Protein AF-A0A061S030-F1 (afdb_monomer)

Structure (mmCIF, N/CA/C/O backbone):
data_AF-A0A061S030-F1
#
_entry.id   AF-A0A061S030-F1
#
loop_
_atom_site.group_PDB
_atom_site.id
_atom_site.type_symbol
_atom_site.label_atom_id
_atom_site.label_alt_id
_atom_site.label_comp_id
_atom_site.label_asym_id
_atom_site.label_entity_id
_atom_site.label_seq_id
_atom_site.pdbx_PDB_ins_code
_atom_site.Cartn_x
_atom_site.Cartn_y
_atom_site.Cartn_z
_atom_site.occupancy
_atom_site.B_iso_or_equiv
_atom_site.auth_seq_id
_atom_site.auth_comp_id
_atom_site.auth_asym_id
_atom_site.auth_atom_id
_atom_site.pdbx_PDB_model_num
ATOM 1 N N . SER A 1 1 ? -1.912 21.276 7.807 1.00 54.91 1 SER A N 1
ATOM 2 C CA . SER A 1 1 ? -2.084 19.932 8.396 1.00 54.91 1 SER A CA 1
ATOM 3 C C . SER A 1 1 ? -3.279 19.978 9.332 1.00 54.91 1 SER A C 1
ATOM 5 O O . SER A 1 1 ? -3.280 20.817 10.222 1.00 54.91 1 SER A O 1
ATOM 7 N N . MET A 1 2 ? -4.307 19.147 9.127 1.00 70.50 2 MET A N 1
ATOM 8 C CA . MET A 1 2 ? -5.486 19.084 10.013 1.00 70.50 2 MET A CA 1
ATOM 9 C C . MET A 1 2 ? -5.223 18.235 11.275 1.00 70.50 2 MET A C 1
ATOM 11 O O . MET A 1 2 ? -6.039 17.404 11.655 1.00 70.50 2 MET A O 1
ATOM 15 N N . GLY A 1 3 ? -4.051 18.386 11.903 1.00 86.25 3 GLY A N 1
ATOM 16 C CA . GLY A 1 3 ? -3.706 17.682 13.147 1.00 86.25 3 GLY A CA 1
ATOM 17 C C . GLY A 1 3 ? -3.429 16.178 13.008 1.00 86.25 3 GLY A C 1
ATOM 18 O O . GLY A 1 3 ? -3.292 15.490 14.016 1.00 86.25 3 GLY A O 1
ATOM 19 N N . CYS A 1 4 ? -3.325 15.645 11.788 1.00 87.38 4 CYS A N 1
ATOM 20 C CA . CYS A 1 4 ? -2.935 14.256 11.560 1.00 87.38 4 CYS A CA 1
ATOM 21 C C . CYS A 1 4 ? -1.408 14.087 11.608 1.00 87.38 4 CYS A C 1
ATOM 23 O O . CYS A 1 4 ? -0.652 14.878 11.039 1.00 87.38 4 CYS A O 1
ATOM 25 N N . ARG A 1 5 ? -0.955 13.022 12.278 1.00 91.56 5 ARG A N 1
ATOM 26 C CA . ARG A 1 5 ? 0.436 12.565 12.216 1.00 91.56 5 ARG A CA 1
ATOM 27 C C . ARG A 1 5 ? 0.604 11.726 10.955 1.00 91.56 5 ARG A C 1
ATOM 29 O O . ARG A 1 5 ? -0.069 10.712 10.805 1.00 91.56 5 ARG A O 1
ATOM 36 N N . VAL A 1 6 ? 1.498 12.155 10.073 1.00 93.31 6 VAL A N 1
ATOM 37 C CA . VAL A 1 6 ? 1.827 11.446 8.832 1.00 93.31 6 VAL A CA 1
ATOM 38 C C . VAL A 1 6 ? 3.165 10.737 9.011 1.00 93.31 6 VAL A C 1
ATOM 40 O O . VAL A 1 6 ? 4.097 11.299 9.591 1.00 93.31 6 VAL A O 1
ATOM 43 N N . ARG A 1 7 ? 3.246 9.496 8.532 1.00 93.31 7 ARG A N 1
ATOM 44 C CA . ARG A 1 7 ? 4.485 8.728 8.395 1.00 93.31 7 ARG A CA 1
ATOM 45 C C . ARG A 1 7 ? 4.592 8.253 6.954 1.00 93.31 7 ARG A C 1
ATOM 47 O O . ARG A 1 7 ? 3.583 7.869 6.368 1.00 93.31 7 ARG A O 1
ATOM 54 N N . PHE A 1 8 ? 5.798 8.303 6.407 1.00 93.31 8 PHE A N 1
ATOM 55 C CA . PHE A 1 8 ? 6.063 7.861 5.047 1.00 93.31 8 PHE A CA 1
ATOM 56 C C . PHE A 1 8 ? 6.522 6.408 5.046 1.00 93.31 8 PHE A C 1
ATOM 58 O O . PHE A 1 8 ? 7.332 6.002 5.877 1.00 93.31 8 PHE A O 1
ATOM 65 N N . TRP A 1 9 ? 5.979 5.646 4.105 1.00 94.00 9 TRP A N 1
ATOM 66 C CA . TRP A 1 9 ? 6.507 4.355 3.695 1.00 94.00 9 TRP A CA 1
ATOM 67 C C . TRP A 1 9 ? 7.294 4.590 2.408 1.00 94.00 9 TRP A C 1
ATOM 69 O O . TRP A 1 9 ? 6.712 4.850 1.354 1.00 94.00 9 TRP A O 1
ATOM 79 N N . GLU A 1 10 ? 8.619 4.607 2.528 1.00 92.19 10 GLU A N 1
ATOM 80 C CA . GLU A 1 10 ? 9.524 4.940 1.429 1.00 92.19 10 GLU A CA 1
ATOM 81 C C . GLU A 1 10 ? 10.020 3.670 0.724 1.00 92.19 10 GLU A C 1
ATOM 83 O O . GLU A 1 10 ? 10.240 2.646 1.381 1.00 92.19 10 GLU A O 1
ATOM 88 N N . PRO A 1 11 ? 10.211 3.705 -0.606 1.00 91.44 11 PRO A N 1
ATOM 89 C CA . PRO A 1 11 ? 10.812 2.589 -1.311 1.00 91.44 11 PRO A CA 1
ATOM 90 C C . PRO A 1 11 ? 12.287 2.451 -0.928 1.00 91.44 11 PRO A C 1
ATOM 92 O O . PRO A 1 11 ? 13.001 3.435 -0.737 1.00 91.44 11 PRO A O 1
ATOM 95 N N . VAL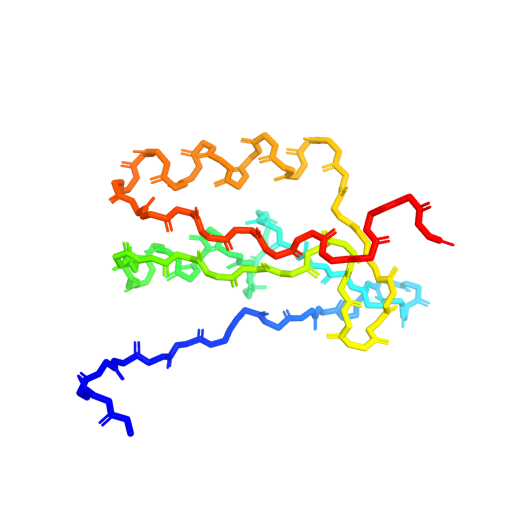 A 1 12 ? 12.766 1.215 -0.887 1.00 89.56 12 VAL A N 1
ATOM 96 C CA . VAL A 1 12 ? 14.158 0.880 -0.585 1.00 89.56 12 VAL A CA 1
ATOM 97 C C . VAL A 1 12 ? 14.849 0.334 -1.827 1.00 89.56 12 VAL A C 1
ATOM 99 O O . VAL A 1 12 ? 14.214 -0.272 -2.687 1.00 89.56 12 VAL A O 1
ATOM 102 N N . ALA A 1 13 ? 16.162 0.532 -1.937 1.00 90.25 13 ALA A N 1
ATOM 103 C CA . ALA A 1 13 ? 16.937 -0.098 -2.999 1.00 90.25 13 ALA A CA 1
ATOM 104 C C . ALA A 1 13 ? 17.069 -1.609 -2.738 1.00 90.25 13 ALA A C 1
ATOM 106 O O . ALA A 1 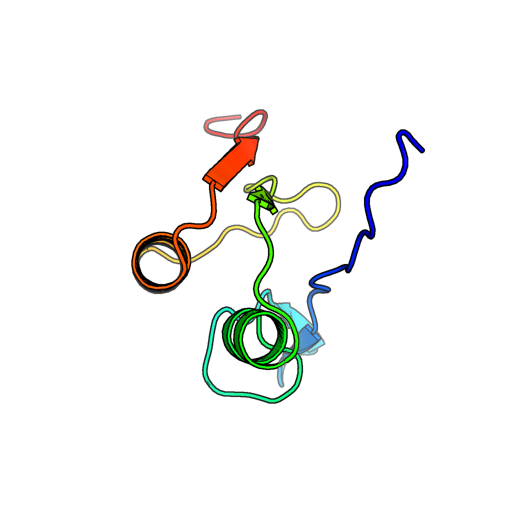13 ? 17.431 -2.038 -1.634 1.00 90.25 13 ALA A O 1
ATOM 107 N N . ASN A 1 14 ? 16.787 -2.418 -3.755 1.00 87.38 14 ASN A N 1
ATOM 108 C CA . ASN A 1 14 ? 17.064 -3.850 -3.738 1.00 87.38 14 ASN A CA 1
ATOM 109 C C . ASN A 1 14 ? 18.536 -4.138 -4.098 1.00 87.38 14 ASN A C 1
ATOM 111 O O . ASN A 1 14 ? 19.329 -3.233 -4.364 1.00 87.38 14 ASN A O 1
ATOM 115 N N . SER A 1 15 ? 18.919 -5.417 -4.135 1.00 87.25 15 SER A N 1
ATOM 116 C CA . SER A 1 15 ? 20.291 -5.847 -4.456 1.00 87.25 15 SER A CA 1
ATOM 117 C C . SER A 1 15 ? 20.770 -5.454 -5.860 1.00 87.25 15 SER A C 1
ATOM 119 O O . SER A 1 15 ? 21.970 -5.479 -6.123 1.00 87.25 15 SER A O 1
ATOM 121 N N . ARG A 1 16 ? 19.851 -5.080 -6.758 1.00 89.88 16 ARG A N 1
ATOM 122 C CA . ARG A 1 16 ? 20.135 -4.591 -8.114 1.00 89.88 16 ARG A CA 1
ATOM 123 C C . ARG A 1 16 ? 20.153 -3.061 -8.203 1.00 89.88 16 ARG A C 1
ATOM 125 O O . ARG A 1 16 ? 20.338 -2.527 -9.290 1.00 89.88 16 ARG A O 1
ATOM 132 N N . GLY A 1 17 ? 19.965 -2.359 -7.084 1.00 89.75 17 GLY A N 1
ATOM 133 C CA . GLY A 1 17 ? 19.885 -0.898 -7.037 1.00 89.75 17 GLY A CA 1
ATOM 134 C C . GLY A 1 17 ? 18.548 -0.329 -7.520 1.00 89.75 17 GLY A C 1
ATOM 135 O O . GLY A 1 17 ? 18.428 0.883 -7.678 1.00 89.75 17 GLY A O 1
ATOM 136 N N . GLU A 1 18 ? 17.536 -1.168 -7.751 1.00 89.75 18 GLU A N 1
ATOM 137 C CA . GLU A 1 18 ? 16.206 -0.703 -8.134 1.00 89.75 18 GLU A CA 1
ATOM 138 C C . GLU A 1 18 ? 15.362 -0.379 -6.901 1.00 89.75 18 GLU A C 1
ATOM 140 O O . GLU A 1 18 ? 15.439 -1.073 -5.888 1.00 89.75 18 GLU A O 1
ATOM 145 N N . LEU A 1 19 ? 14.513 0.644 -7.008 1.00 91.31 19 LEU A N 1
ATOM 146 C CA . LEU A 1 19 ? 13.548 0.983 -5.965 1.00 91.31 19 LEU A CA 1
ATOM 147 C C . LEU A 1 19 ? 12.444 -0.076 -5.862 1.00 91.31 19 LEU A C 1
ATOM 149 O O . LEU A 1 19 ? 11.837 -0.455 -6.868 1.00 91.31 19 LEU A O 1
ATOM 153 N N . GLU A 1 20 ? 12.160 -0.494 -4.634 1.00 91.06 20 GLU A N 1
ATOM 154 C CA . GLU A 1 20 ? 11.162 -1.497 -4.283 1.00 91.06 20 GLU A CA 1
ATOM 155 C C . GLU A 1 20 ? 10.348 -1.043 -3.066 1.00 91.06 20 GLU A C 1
ATOM 157 O O . GLU A 1 20 ? 10.894 -0.574 -2.067 1.00 91.06 20 GLU A O 1
ATOM 162 N N . PHE A 1 21 ? 9.028 -1.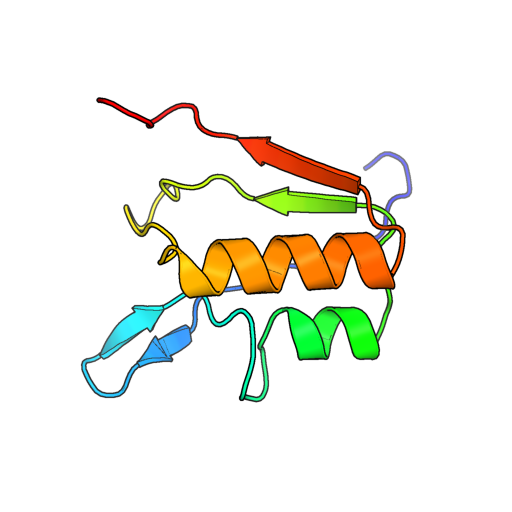199 -3.145 1.00 94.12 21 PHE A N 1
ATOM 163 C CA . PHE A 1 21 ? 8.121 -0.955 -2.028 1.00 94.12 21 PHE A CA 1
ATOM 164 C C . PHE A 1 21 ? 7.905 -2.256 -1.260 1.00 94.12 21 PHE A C 1
ATOM 166 O O . PHE A 1 21 ? 7.117 -3.104 -1.666 1.00 94.12 21 PHE A O 1
ATOM 173 N N . CYS A 1 22 ? 8.606 -2.423 -0.140 1.00 94.19 22 CYS A N 1
ATOM 174 C CA . CYS A 1 22 ? 8.526 -3.657 0.636 1.00 94.19 22 CYS A CA 1
ATOM 175 C C . CYS A 1 22 ? 7.298 -3.648 1.551 1.00 94.19 22 CYS A C 1
ATOM 177 O O . CYS A 1 22 ? 7.260 -2.917 2.545 1.00 94.19 22 CYS A O 1
ATOM 179 N N . VAL A 1 23 ? 6.302 -4.480 1.241 1.00 95.62 23 VAL A N 1
ATOM 180 C CA . VAL A 1 23 ? 5.116 -4.636 2.098 1.00 95.62 23 VAL A CA 1
ATOM 181 C C . VAL A 1 23 ? 5.469 -5.417 3.366 1.00 95.62 23 VAL A C 1
ATOM 183 O O . VAL A 1 23 ? 5.027 -5.047 4.454 1.00 95.62 23 VAL A O 1
ATOM 186 N N . ARG A 1 24 ? 6.311 -6.456 3.255 1.00 92.31 24 ARG A N 1
ATOM 187 C CA . ARG A 1 24 ? 6.684 -7.354 4.365 1.00 92.31 24 ARG A CA 1
ATOM 188 C C . ARG A 1 24 ? 8.168 -7.732 4.365 1.00 92.31 24 ARG A C 1
ATOM 190 O O . ARG A 1 24 ? 8.912 -7.410 3.442 1.00 92.31 24 ARG A O 1
ATOM 197 N N . GLY A 1 25 ? 8.578 -8.454 5.410 1.00 85.75 25 GLY A N 1
ATOM 198 C CA . GLY A 1 25 ? 9.767 -9.317 5.392 1.00 85.75 25 GLY A CA 1
ATOM 199 C C . GLY A 1 25 ? 11.108 -8.648 5.696 1.00 85.75 25 GLY A C 1
ATOM 200 O O . GLY A 1 25 ? 12.122 -9.340 5.748 1.00 85.75 25 GLY A O 1
ATOM 201 N N . ARG A 1 26 ? 11.142 -7.330 5.925 1.00 82.62 26 ARG A N 1
ATOM 202 C CA . ARG A 1 26 ? 12.370 -6.619 6.311 1.00 82.62 26 ARG A CA 1
ATOM 203 C C . ARG A 1 26 ? 12.106 -5.352 7.113 1.00 82.62 26 ARG A C 1
ATOM 205 O O . ARG A 1 26 ? 10.989 -4.832 7.149 1.00 82.62 26 ARG A O 1
ATOM 212 N N . GLU A 1 27 ? 13.164 -4.848 7.733 1.00 78.56 27 GLU A N 1
ATOM 213 C CA . GLU A 1 27 ? 13.184 -3.529 8.358 1.00 78.56 27 GLU A CA 1
ATOM 214 C C . GLU A 1 27 ? 12.866 -2.439 7.321 1.00 78.56 27 GLU A C 1
ATOM 216 O O . GLU A 1 27 ? 13.320 -2.511 6.174 1.00 78.56 27 GLU A O 1
ATOM 221 N N . GLY A 1 28 ? 12.023 -1.477 7.708 1.00 82.06 28 GLY A N 1
ATOM 222 C CA . GLY A 1 28 ? 11.480 -0.450 6.810 1.00 82.06 28 GLY A CA 1
ATOM 223 C C . GLY A 1 28 ? 10.264 -0.884 5.978 1.00 82.06 28 GLY A C 1
ATOM 224 O O . GLY A 1 28 ? 9.752 -0.087 5.196 1.00 82.06 28 GLY A O 1
ATOM 225 N N . SER A 1 29 ? 9.777 -2.122 6.134 1.00 94.19 29 SER A N 1
ATOM 226 C CA . SER A 1 29 ? 8.550 -2.570 5.461 1.00 94.19 29 SER A CA 1
ATOM 227 C C . SER A 1 29 ? 7.284 -1.917 6.022 1.00 94.19 29 SER A C 1
ATOM 229 O O . SER A 1 29 ? 7.242 -1.473 7.173 1.00 94.19 29 SER A O 1
ATOM 231 N N . LEU A 1 30 ? 6.219 -1.919 5.217 1.00 96.12 30 LEU A N 1
ATOM 232 C CA . LEU A 1 30 ? 4.906 -1.425 5.632 1.00 96.12 30 LEU A CA 1
ATOM 233 C C . LEU A 1 30 ? 4.382 -2.157 6.878 1.00 96.12 30 LEU A C 1
ATOM 235 O O . LEU A 1 30 ? 3.890 -1.521 7.807 1.00 96.12 30 LEU A O 1
ATOM 239 N N . GLU A 1 31 ? 4.541 -3.481 6.933 1.00 95.94 31 GLU A N 1
ATOM 240 C CA . GLU A 1 31 ? 4.159 -4.303 8.088 1.00 95.94 31 GLU A CA 1
ATOM 241 C C . GLU A 1 31 ? 4.879 -3.872 9.376 1.00 95.94 31 GLU A C 1
ATOM 243 O O . GLU A 1 31 ? 4.259 -3.772 10.436 1.00 95.94 31 GLU A O 1
ATOM 248 N N . ALA A 1 32 ? 6.180 -3.573 9.297 1.00 94.12 32 ALA A N 1
ATOM 249 C CA . ALA A 1 32 ? 6.928 -3.062 10.441 1.00 94.12 32 ALA A CA 1
ATOM 250 C C . ALA A 1 32 ? 6.393 -1.694 10.898 1.00 94.12 32 ALA A C 1
ATOM 252 O O . ALA A 1 32 ? 6.188 -1.490 12.095 1.00 94.12 32 ALA A O 1
ATOM 253 N N . ALA A 1 33 ? 6.082 -0.795 9.957 1.00 93.94 33 ALA A N 1
ATOM 254 C CA . ALA A 1 33 ? 5.518 0.516 10.269 1.00 93.94 33 ALA A CA 1
ATOM 255 C C . ALA A 1 33 ? 4.136 0.424 10.945 1.00 93.94 33 ALA A C 1
ATOM 257 O O . ALA A 1 33 ? 3.874 1.165 11.896 1.00 93.94 33 ALA A O 1
ATOM 258 N N . PHE A 1 34 ? 3.276 -0.499 10.494 1.00 95.00 34 PHE A N 1
ATOM 259 C CA . PHE A 1 34 ? 1.986 -0.781 11.133 1.00 95.00 34 PHE A CA 1
ATOM 260 C C . PHE A 1 34 ? 2.177 -1.304 12.561 1.00 95.00 34 PHE A C 1
ATOM 262 O O . PHE A 1 34 ? 1.530 -0.807 13.477 1.00 95.00 34 PHE A O 1
ATOM 269 N N . ARG A 1 35 ? 3.121 -2.229 12.778 1.00 92.94 35 ARG A N 1
ATOM 270 C CA . ARG A 1 35 ? 3.418 -2.785 14.108 1.00 92.94 35 ARG A CA 1
ATOM 271 C C . ARG A 1 35 ? 3.954 -1.740 15.091 1.00 92.94 35 ARG A C 1
ATOM 273 O O . ARG A 1 35 ? 3.638 -1.795 16.274 1.00 92.94 35 ARG A O 1
ATOM 280 N N . GLU A 1 36 ? 4.774 -0.802 14.620 1.00 93.19 36 GLU A N 1
ATOM 281 C CA . GLU A 1 36 ? 5.291 0.289 15.454 1.00 93.19 36 GLU A CA 1
ATOM 282 C C . GLU A 1 36 ? 4.203 1.281 15.879 1.00 93.19 36 GLU A C 1
ATOM 284 O O . GLU A 1 36 ? 4.221 1.792 16.999 1.00 93.19 36 GLU A O 1
ATOM 289 N N . SER A 1 37 ? 3.301 1.628 14.960 1.00 92.75 37 SER A N 1
ATOM 290 C CA . SER A 1 37 ? 2.252 2.618 15.189 1.00 92.75 37 SER A CA 1
ATOM 291 C C . SER A 1 37 ? 1.111 2.401 14.191 1.00 92.75 37 SER A C 1
ATOM 293 O O . SER A 1 37 ? 1.153 3.000 13.110 1.00 92.75 37 SER A O 1
ATOM 295 N N . PRO A 1 38 ? 0.070 1.629 14.554 1.00 94.25 38 PRO A N 1
ATOM 296 C CA . PRO A 1 38 ? -1.029 1.302 13.652 1.00 94.25 38 PRO A CA 1
ATOM 297 C C . PRO A 1 38 ? -1.703 2.570 13.104 1.00 94.25 38 PRO A C 1
ATOM 299 O O . PRO A 1 38 ? -2.172 3.412 13.885 1.00 94.25 38 PRO A O 1
ATOM 302 N N . PRO A 1 39 ? -1.722 2.779 11.776 1.00 95.69 39 PRO A N 1
ATOM 303 C CA . PRO A 1 39 ? -2.359 3.944 11.188 1.00 95.69 39 PRO A CA 1
ATOM 304 C C . PRO A 1 39 ? -3.872 3.734 11.081 1.00 95.69 39 PRO A C 1
ATOM 306 O O . PRO A 1 39 ? -4.351 2.634 10.846 1.00 95.69 39 PRO A O 1
ATOM 309 N N . ARG A 1 40 ? -4.647 4.823 11.145 1.00 96.69 40 ARG A N 1
ATOM 310 C CA . ARG A 1 40 ? -6.086 4.768 10.810 1.00 96.69 40 ARG A CA 1
ATOM 311 C C . ARG A 1 40 ? -6.349 4.688 9.305 1.00 96.69 40 ARG A C 1
ATOM 313 O O . ARG A 1 40 ? -7.458 4.363 8.895 1.00 96.69 40 ARG A O 1
ATOM 320 N N . MET A 1 41 ? -5.365 5.066 8.491 1.00 96.88 41 MET A N 1
ATOM 321 C CA . MET A 1 41 ? -5.474 5.090 7.039 1.00 96.88 41 MET A CA 1
ATOM 322 C C . MET A 1 41 ? -4.100 4.919 6.396 1.00 96.88 41 MET A C 1
ATOM 324 O O . MET A 1 41 ? -3.142 5.579 6.804 1.00 96.88 41 MET A O 1
ATOM 328 N N . LEU A 1 42 ? -4.040 4.090 5.361 1.00 97.44 42 LEU A N 1
ATOM 329 C CA . LEU A 1 42 ? -2.945 3.997 4.411 1.00 97.44 42 LEU A CA 1
ATOM 330 C C . LEU A 1 42 ? -3.349 4.699 3.114 1.00 97.44 42 LEU A C 1
ATOM 332 O O . LEU A 1 42 ? -4.423 4.446 2.577 1.00 97.44 42 LEU A O 1
ATOM 336 N N . VAL A 1 43 ? -2.471 5.564 2.613 1.00 96.69 43 VAL A N 1
ATOM 337 C CA . VAL A 1 43 ? -2.614 6.221 1.312 1.00 96.69 43 VAL A CA 1
ATOM 338 C C . VAL A 1 43 ? -1.473 5.740 0.429 1.00 96.69 43 VAL A C 1
ATOM 340 O O . VAL A 1 43 ? -0.310 5.907 0.794 1.00 96.69 43 VAL A O 1
ATOM 343 N N . CYS A 1 44 ? -1.790 5.152 -0.719 1.00 96.31 44 CYS A N 1
ATOM 344 C CA . CYS A 1 44 ? -0.809 4.762 -1.725 1.00 96.31 44 CYS A CA 1
ATOM 345 C C . CYS A 1 44 ? -1.303 5.145 -3.121 1.00 96.31 44 CYS A C 1
ATOM 347 O O . CYS A 1 44 ? -2.493 5.364 -3.323 1.00 96.31 44 CYS A O 1
ATOM 349 N N . ASN A 1 45 ? -0.384 5.265 -4.076 1.00 94.31 45 ASN A N 1
ATOM 350 C CA . ASN A 1 45 ? -0.700 5.722 -5.425 1.00 94.31 45 ASN A CA 1
ATOM 351 C C . ASN A 1 45 ? -0.094 4.814 -6.499 1.00 94.31 45 ASN A C 1
ATOM 353 O O . ASN A 1 45 ? 0.741 5.270 -7.261 1.00 94.31 45 ASN A O 1
ATOM 357 N N . PHE A 1 46 ? -0.420 3.522 -6.545 1.00 94.44 46 PHE A N 1
ATOM 358 C CA . PHE A 1 46 ? 0.162 2.625 -7.552 1.00 94.44 46 PHE A CA 1
ATOM 359 C C . PHE A 1 46 ? -0.678 2.603 -8.848 1.00 94.44 46 PHE A C 1
ATOM 361 O O . PHE A 1 46 ? -1.876 2.336 -8.763 1.00 94.44 46 PHE A O 1
ATOM 368 N N . PRO A 1 47 ? -0.091 2.803 -10.052 1.00 93.56 47 PRO A N 1
ATOM 369 C CA . PRO A 1 47 ? 1.344 2.969 -10.342 1.0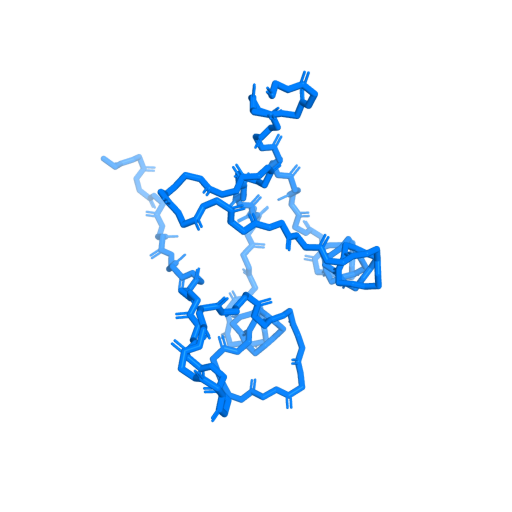0 93.56 47 PRO A CA 1
ATOM 370 C C . PRO A 1 47 ? 1.969 4.256 -9.771 1.00 93.56 47 PRO A C 1
ATOM 372 O O . PRO A 1 47 ? 1.471 5.355 -10.006 1.00 93.56 47 PRO A O 1
ATOM 375 N N . HIS A 1 48 ? 3.077 4.105 -9.032 1.00 92.19 48 HIS A N 1
ATOM 376 C CA . HIS A 1 48 ? 3.663 5.143 -8.180 1.00 92.19 48 HIS A CA 1
ATOM 377 C C . HIS A 1 48 ? 4.290 6.277 -8.976 1.00 92.19 48 HIS A C 1
ATOM 379 O O . HIS A 1 48 ? 5.297 6.100 -9.653 1.00 92.19 48 HIS A O 1
ATOM 385 N N . ASN A 1 49 ? 3.761 7.483 -8.810 1.00 88.19 49 ASN A N 1
ATOM 386 C CA . ASN A 1 49 ? 4.449 8.712 -9.193 1.00 88.19 49 ASN A CA 1
ATOM 387 C C . ASN A 1 49 ? 5.383 9.139 -8.043 1.00 88.19 49 ASN A C 1
ATOM 389 O O . ASN A 1 49 ? 4.865 9.308 -6.935 1.00 88.19 49 ASN A O 1
ATOM 393 N N . PRO A 1 50 ? 6.706 9.332 -8.250 1.00 90.12 50 PRO A N 1
ATOM 394 C CA . PRO A 1 50 ? 7.420 9.468 -9.532 1.00 90.12 50 PRO A CA 1
ATOM 395 C C . PRO A 1 50 ? 8.171 8.228 -10.039 1.00 90.12 50 PRO A C 1
ATOM 397 O O . PRO A 1 50 ? 8.784 8.287 -11.100 1.00 90.12 50 PRO A O 1
ATOM 400 N N . THR A 1 51 ? 8.186 7.117 -9.300 1.00 90.56 51 THR A N 1
ATOM 401 C CA . THR A 1 51 ? 9.093 5.989 -9.603 1.00 90.56 51 THR A CA 1
ATOM 402 C C . THR A 1 51 ? 8.625 5.075 -10.740 1.00 90.56 51 THR A C 1
ATOM 404 O O . THR A 1 51 ? 9.400 4.241 -11.203 1.00 90.56 51 THR A O 1
ATOM 407 N N . GLY A 1 52 ? 7.364 5.174 -11.161 1.00 90.25 52 GLY A N 1
ATOM 408 C CA . GLY A 1 52 ? 6.718 4.284 -12.129 1.00 90.25 52 GLY A CA 1
ATOM 409 C C . GLY A 1 52 ? 6.505 2.850 -11.627 1.00 90.25 52 GLY A C 1
ATOM 410 O O . GLY A 1 52 ? 6.067 1.993 -12.392 1.00 90.25 52 GLY A O 1
ATOM 411 N N . LYS A 1 53 ? 6.831 2.548 -10.363 1.00 91.69 53 LYS A N 1
ATOM 412 C CA . LYS A 1 53 ? 6.730 1.190 -9.814 1.00 91.69 53 LYS A CA 1
ATOM 413 C C . LYS A 1 53 ? 5.276 0.824 -9.523 1.00 91.69 53 LYS A C 1
ATOM 415 O O . LYS A 1 53 ? 4.465 1.670 -9.157 1.00 91.69 53 LYS A O 1
ATOM 420 N N . THR A 1 54 ? 4.964 -0.459 -9.641 1.00 93.31 54 THR A N 1
ATOM 421 C CA . THR A 1 54 ? 3.690 -1.046 -9.213 1.00 93.31 54 THR A CA 1
ATOM 422 C C . THR A 1 54 ? 3.965 -2.171 -8.220 1.00 93.31 54 THR A C 1
ATOM 424 O O . THR A 1 54 ? 5.071 -2.716 -8.208 1.00 93.31 54 THR A O 1
ATOM 427 N N . LEU A 1 55 ? 2.978 -2.512 -7.394 1.00 93.81 55 LEU A N 1
ATOM 428 C CA . LEU A 1 55 ? 3.052 -3.683 -6.522 1.00 93.81 55 LEU A CA 1
ATOM 429 C C . LEU A 1 55 ? 2.730 -4.959 -7.303 1.00 93.81 55 LEU A C 1
ATOM 431 O O . LEU A 1 55 ? 1.920 -4.953 -8.237 1.00 93.81 55 LEU A O 1
ATOM 435 N N . SER A 1 56 ? 3.346 -6.067 -6.892 1.00 93.81 56 SER A N 1
ATOM 436 C CA . SER A 1 56 ? 2.931 -7.391 -7.347 1.00 93.81 56 SER A CA 1
ATOM 437 C C . SER A 1 56 ? 1.535 -7.733 -6.806 1.00 93.81 56 SER A C 1
ATOM 439 O O . SER A 1 56 ? 1.023 -7.092 -5.885 1.00 93.81 56 SER A O 1
ATOM 441 N N . ARG A 1 57 ? 0.893 -8.766 -7.364 1.00 95.25 57 ARG A N 1
ATOM 442 C CA . ARG A 1 57 ? -0.392 -9.250 -6.836 1.00 95.25 57 ARG A CA 1
ATOM 443 C C . ARG A 1 57 ? -0.268 -9.726 -5.384 1.00 95.25 57 ARG A C 1
ATOM 445 O O . ARG A 1 57 ? -1.134 -9.419 -4.575 1.00 95.25 57 ARG A O 1
ATOM 452 N N . GLU A 1 58 ? 0.808 -10.437 -5.068 1.00 96.06 58 GLU A N 1
ATOM 453 C CA . GLU A 1 58 ? 1.077 -10.953 -3.722 1.00 96.06 58 GLU A CA 1
ATOM 454 C C . GLU A 1 58 ? 1.294 -9.820 -2.707 1.00 96.06 58 GLU A C 1
ATOM 456 O O . GLU A 1 58 ? 0.789 -9.881 -1.583 1.00 96.06 58 GLU A O 1
ATOM 461 N N . ASP A 1 59 ? 1.978 -8.750 -3.119 1.00 96.00 59 ASP A N 1
ATOM 462 C CA . ASP A 1 59 ? 2.156 -7.550 -2.299 1.00 96.00 59 ASP A CA 1
ATOM 463 C C . ASP A 1 59 ? 0.832 -6.828 -2.056 1.00 96.00 59 ASP A C 1
ATOM 465 O O . ASP A 1 59 ? 0.559 -6.403 -0.933 1.00 96.00 59 ASP A O 1
ATOM 469 N N . TRP A 1 60 ? -0.017 -6.719 -3.082 1.00 97.19 60 TRP A N 1
ATOM 470 C CA . TRP A 1 60 ? -1.362 -6.166 -2.933 1.00 97.19 60 TRP A CA 1
ATOM 471 C C . TRP A 1 60 ? -2.208 -6.974 -1.952 1.00 97.19 60 TRP A C 1
ATOM 473 O O . TRP A 1 60 ? -2.781 -6.393 -1.030 1.00 97.19 60 TRP A O 1
ATOM 483 N N . ASP A 1 61 ? -2.251 -8.298 -2.107 1.00 97.81 61 ASP A N 1
ATOM 484 C CA . ASP A 1 61 ? -2.991 -9.183 -1.204 1.00 97.81 61 ASP A CA 1
ATOM 485 C C . ASP A 1 61 ? -2.462 -9.042 0.240 1.00 97.81 61 ASP A C 1
ATOM 487 O O . ASP A 1 61 ? -3.233 -8.929 1.196 1.00 97.81 61 ASP A O 1
ATOM 491 N N . SER A 1 62 ? -1.139 -8.944 0.400 1.00 97.25 62 SER A N 1
ATOM 492 C CA . SER A 1 62 ? -0.472 -8.745 1.691 1.00 97.25 62 SER A CA 1
ATOM 493 C C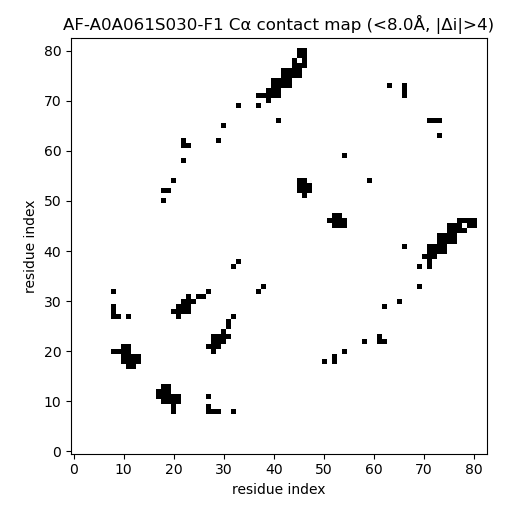 . SER A 1 62 ? -0.784 -7.399 2.347 1.00 97.25 62 SER A C 1
ATOM 495 O O . SER A 1 62 ? -0.928 -7.349 3.573 1.00 97.25 62 SER A O 1
ATOM 497 N N . LEU A 1 63 ? -0.859 -6.326 1.555 1.00 97.69 63 LEU A N 1
ATOM 498 C CA . LEU A 1 63 ? -1.166 -4.963 1.991 1.00 97.69 63 LEU A CA 1
ATOM 499 C C . LEU A 1 63 ? -2.633 -4.843 2.405 1.00 97.69 63 LEU A C 1
ATOM 501 O O . LEU A 1 63 ? -2.923 -4.275 3.458 1.00 97.69 63 LEU A O 1
ATOM 505 N N . VAL A 1 64 ? -3.548 -5.41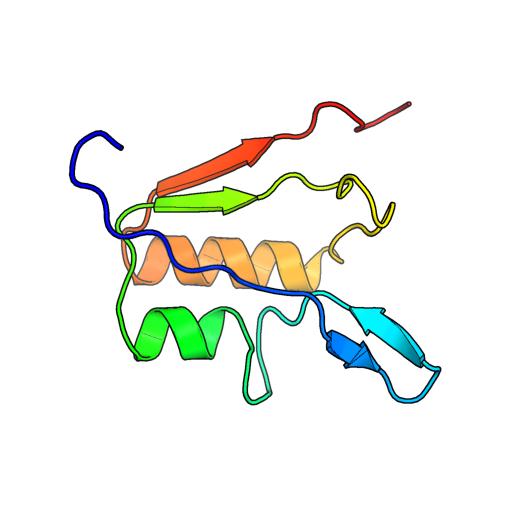0 1.615 1.00 98.00 64 VAL A N 1
ATOM 506 C CA . VAL A 1 64 ? -4.982 -5.443 1.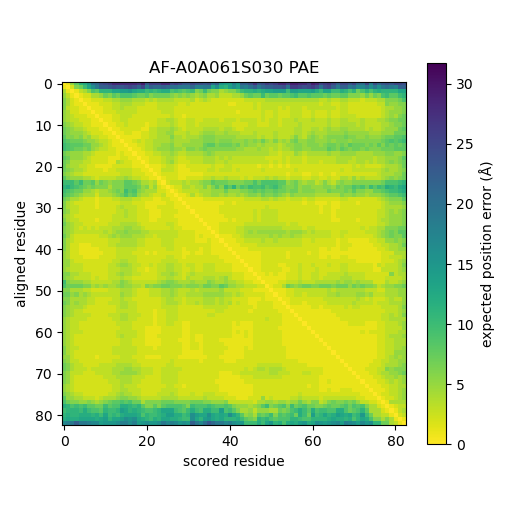934 1.00 98.00 64 VAL A CA 1
ATOM 507 C C . VAL A 1 64 ? -5.217 -6.222 3.224 1.00 98.00 64 VAL A C 1
ATOM 509 O O . VAL A 1 64 ? -5.884 -5.711 4.119 1.00 98.00 64 VAL A O 1
ATOM 512 N N . ALA A 1 65 ? -4.606 -7.403 3.367 1.00 97.81 65 ALA A N 1
ATOM 513 C CA . ALA A 1 65 ? -4.711 -8.199 4.588 1.00 97.81 65 ALA A CA 1
ATOM 514 C C . ALA A 1 65 ? -4.160 -7.465 5.822 1.00 97.81 65 ALA A C 1
ATOM 516 O O . ALA A 1 65 ? -4.709 -7.593 6.912 1.00 97.81 65 ALA A O 1
ATOM 517 N N . LEU A 1 66 ? -3.086 -6.683 5.660 1.00 97.12 66 LEU A N 1
ATOM 518 C CA . LEU A 1 66 ? -2.531 -5.866 6.739 1.00 97.12 66 LEU A CA 1
ATOM 519 C C . LEU A 1 66 ? -3.490 -4.740 7.153 1.00 97.12 66 LEU A C 1
ATOM 521 O O . LEU A 1 66 ? -3.693 -4.518 8.343 1.00 97.12 66 LEU A O 1
ATOM 525 N N . CYS A 1 67 ? -4.093 -4.046 6.183 1.00 97.94 67 CYS A N 1
ATOM 526 C CA . CYS A 1 67 ? -5.069 -2.994 6.466 1.00 97.94 67 CYS A CA 1
ATOM 527 C C . CYS A 1 67 ? -6.315 -3.553 7.162 1.00 97.94 67 CYS A C 1
ATOM 529 O O . CYS A 1 67 ? -6.770 -2.969 8.141 1.00 97.94 67 CYS A O 1
ATOM 531 N N . ASP A 1 68 ? -6.825 -4.693 6.692 1.00 97.75 68 ASP A N 1
ATOM 532 C CA . ASP A 1 68 ? -7.987 -5.369 7.275 1.00 97.75 68 ASP A CA 1
ATOM 533 C C . ASP A 1 68 ? -7.721 -5.821 8.720 1.00 97.75 68 ASP A C 1
ATOM 535 O O . ASP A 1 68 ? -8.503 -5.515 9.619 1.00 97.75 68 ASP A O 1
ATOM 539 N N . ALA A 1 69 ? -6.566 -6.451 8.974 1.00 96.62 69 ALA A N 1
ATOM 540 C CA . ALA A 1 69 ? -6.192 -6.933 10.305 1.00 96.62 69 ALA A CA 1
ATOM 541 C C . ALA A 1 69 ? -6.088 -5.812 11.355 1.00 96.62 69 ALA A C 1
ATOM 543 O O . ALA A 1 69 ? -6.406 -6.026 12.523 1.00 96.62 69 ALA A O 1
ATOM 544 N N . GLU A 1 70 ? -5.659 -4.619 10.938 1.00 95.94 70 GLU A N 1
ATOM 545 C CA . GLU A 1 70 ? -5.435 -3.464 11.818 1.00 95.94 70 GLU A CA 1
ATOM 546 C C . GLU A 1 70 ? -6.598 -2.451 11.772 1.00 95.94 70 GLU A C 1
ATOM 548 O O . GLU A 1 70 ? -6.556 -1.409 12.428 1.00 95.94 70 GLU A O 1
ATOM 553 N N . GLY A 1 71 ? -7.654 -2.737 10.998 1.00 96.88 71 GLY A N 1
ATOM 554 C CA . GLY A 1 71 ? -8.808 -1.849 10.827 1.00 96.88 71 GLY A CA 1
ATOM 555 C C . GLY A 1 71 ? -8.469 -0.506 10.165 1.00 96.88 71 GLY A C 1
ATOM 556 O O . GLY A 1 71 ? -9.157 0.493 10.398 1.00 96.88 71 GLY A O 1
ATOM 557 N N . ALA A 1 72 ? -7.401 -0.455 9.367 1.00 97.62 72 ALA A N 1
ATOM 558 C CA . ALA A 1 72 ? -6.959 0.744 8.668 1.00 97.62 72 ALA A CA 1
ATOM 559 C C . ALA A 1 72 ? -7.719 0.926 7.346 1.00 97.62 72 ALA A C 1
ATOM 561 O O . ALA A 1 72 ? -7.862 -0.004 6.554 1.00 97.62 72 ALA A O 1
ATOM 562 N N . LEU A 1 73 ? -8.153 2.154 7.055 1.00 97.94 73 LEU A N 1
ATOM 563 C CA . LEU A 1 73 ? -8.723 2.486 5.748 1.00 97.94 73 LEU A CA 1
ATOM 564 C C . LEU A 1 73 ? -7.635 2.464 4.669 1.00 97.94 73 LEU A C 1
ATOM 566 O O . LEU A 1 73 ? -6.593 3.094 4.832 1.00 97.94 73 LEU A O 1
ATOM 570 N N . LEU A 1 74 ? -7.894 1.808 3.540 1.00 97.62 74 LEU A N 1
ATOM 571 C CA . LEU A 1 74 ? -7.019 1.866 2.373 1.00 97.62 74 LEU A CA 1
ATOM 572 C C . LEU A 1 74 ? -7.552 2.883 1.360 1.00 97.62 74 LEU A C 1
ATOM 574 O O . LEU A 1 74 ? -8.640 2.713 0.812 1.00 97.62 74 LEU A O 1
ATOM 578 N N . PHE A 1 75 ? -6.764 3.919 1.086 1.00 96.94 75 PHE A N 1
ATOM 579 C CA . PHE A 1 75 ? -6.975 4.845 -0.019 1.00 96.94 75 PHE A CA 1
ATOM 580 C C . PHE A 1 75 ? -5.936 4.564 -1.113 1.00 96.94 75 PHE A C 1
ATOM 582 O O . PHE A 1 75 ? -4.751 4.850 -0.933 1.00 96.94 75 PHE A O 1
ATOM 589 N N . SER A 1 76 ? -6.389 4.001 -2.236 1.00 95.69 76 SER A N 1
ATOM 590 C CA . SER A 1 76 ? -5.561 3.705 -3.412 1.00 95.69 76 SER A CA 1
ATOM 591 C C . SER A 1 76 ? -5.843 4.722 -4.518 1.00 95.6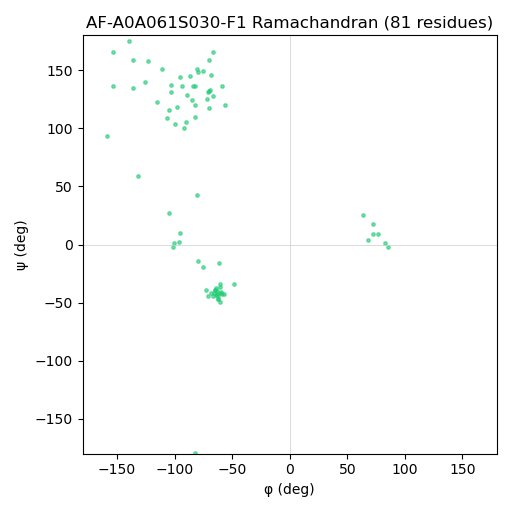9 76 SER A C 1
ATOM 593 O O . SER A 1 76 ? -6.961 4.788 -5.031 1.00 95.69 76 SER A O 1
ATOM 595 N N . ASP A 1 77 ? -4.843 5.523 -4.873 1.00 94.00 77 ASP A N 1
ATOM 596 C CA . ASP A 1 77 ? -4.867 6.399 -6.043 1.00 94.00 77 ASP A CA 1
ATOM 597 C C . ASP A 1 77 ? -4.308 5.651 -7.264 1.00 94.00 77 ASP A C 1
ATOM 599 O O . ASP A 1 77 ? -3.104 5.429 -7.394 1.00 94.00 77 ASP A O 1
ATOM 603 N N . GLU A 1 78 ? -5.200 5.258 -8.169 1.00 87.94 78 GLU A N 1
ATOM 604 C CA . GLU A 1 78 ? -4.868 4.480 -9.366 1.00 87.94 78 GLU A CA 1
ATOM 605 C C . GLU A 1 78 ? -4.896 5.327 -10.648 1.00 87.94 78 GLU A C 1
ATOM 607 O O . GLU A 1 78 ? -5.138 4.802 -11.734 1.00 87.94 78 GLU A O 1
ATOM 612 N N . MET A 1 79 ? -4.652 6.639 -10.547 1.00 80.06 79 ME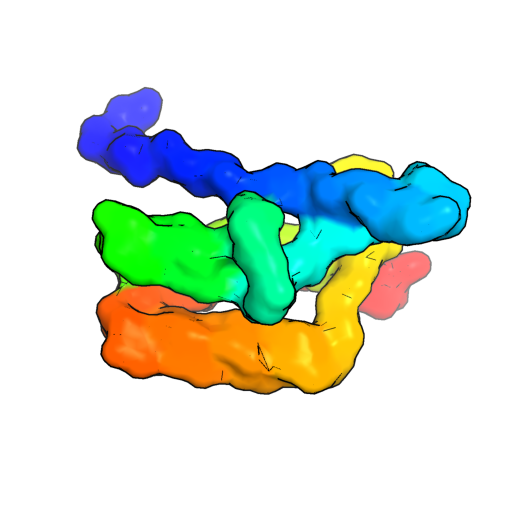T A N 1
ATOM 613 C CA . MET A 1 79 ? -4.734 7.588 -11.672 1.00 80.06 79 MET A CA 1
ATOM 614 C C . MET A 1 79 ? -3.996 7.149 -12.949 1.00 80.06 79 MET A C 1
ATOM 616 O O . MET A 1 79 ? -4.457 7.446 -14.048 1.00 80.06 79 MET A O 1
ATOM 620 N N . TYR A 1 80 ? -2.866 6.445 -12.826 1.00 76.00 80 TYR A N 1
ATOM 621 C CA . TYR A 1 80 ? -2.055 5.989 -13.967 1.00 76.00 80 TYR A CA 1
ATOM 622 C C . TYR A 1 80 ? -2.352 4.553 -14.411 1.00 76.00 80 TYR A C 1
ATOM 624 O O . TYR A 1 80 ? -1.609 3.970 -15.200 1.00 76.00 80 TYR A O 1
ATOM 632 N N . ARG A 1 81 ? -3.410 3.927 -13.897 1.00 70.62 81 ARG A N 1
ATOM 633 C CA . ARG A 1 81 ? -3.771 2.568 -14.293 1.00 70.62 81 ARG A CA 1
ATOM 634 C C . ARG A 1 81 ? -4.338 2.582 -15.720 1.00 70.62 81 ARG A C 1
ATOM 636 O O . ARG A 1 81 ? -5.320 3.263 -15.984 1.00 70.62 81 ARG A O 1
ATOM 643 N N . MET A 1 82 ? -3.760 1.766 -16.609 1.00 72.81 82 MET A N 1
ATOM 644 C CA . MET A 1 82 ? -4.130 1.631 -18.038 1.00 72.81 82 MET A CA 1
ATOM 645 C C . MET A 1 82 ? -3.737 2.805 -18.960 1.00 72.81 82 MET A C 1
ATOM 647 O O . MET A 1 82 ? -4.265 2.894 -20.069 1.00 72.81 82 MET A O 1
ATOM 651 N N . LEU A 1 83 ? -2.808 3.665 -18.531 1.00 61.06 83 LEU A N 1
ATOM 652 C CA . LEU A 1 83 ? -2.118 4.660 -19.367 1.00 61.06 83 LEU A CA 1
ATOM 653 C C . LEU A 1 83 ? -0.688 4.196 -19.672 1.00 61.06 83 LEU A C 1
ATOM 655 O O . LEU A 1 83 ? -0.200 4.532 -20.772 1.00 61.06 83 LEU A O 1
#

pLDDT: mean 91.22, std 8.0, range [54.91, 98.0]

Secondary structure (DSSP, 8-state):
--SPPP-----EE-TTS-EE---SSSTT-HHHHHHHS--SEEEE-TTTTTT-----HHHHHHHHHHHHHTTPEEEE--TTTT-

Sequence (83 aa):
SMGCRVRFWEPVANSRGELEFCVRGREGSLEAAFRESPPRMLVCNFPHNPTGKTLSREDWDSLVALCDAEGALLFSDEMYRML

Nearest PDB structures (foldseek):
  5veq-assembly1_A  TM=8.708E-01  e=1.141E-02  Mus musculus
  1d2f-assembly1_A  TM=8.764E-01  e=1.841E-02  Escherichia coli
  5veq-assembly1_B  TM=8.523E-01  e=1.971E-02  Mus musculus
  5vep-assembly1_A  TM=8.525E-01  e=5.499E-02  Mus musculus
  7xhj-assembly1_B  TM=6.769E-01  e=4.582E-01  Deinococcus radiodurans R1 = ATCC 13939 = DSM 20539

Solvent-accessible surface area (backbone atoms only — not comparable to full-atom values): 5285 Å² total; per-residue (Å²): 128,93,82,70,88,85,83,84,82,63,64,42,70,47,99,84,69,45,80,41,78,47,46,60,98,49,91,79,8,48,52,52,51,39,74,77,54,73,50,72,58,48,80,50,41,54,44,26,83,90,78,70,48,67,77,53,72,70,47,48,55,53,47,53,52,50,28,62,77,65,68,22,44,80,46,75,44,48,87,56,62,97,113

InterPro domains:
  IPR004839 Aminotransferase, class I/classII, large domain [PF00155] (30-81)
  IPR015421 Pyridoxal phosphate-dependent transferase, major domain [G3DSA:3.40.640.10] (1-82)
  IPR015424 Pyridoxal phosphate-dependent transferase [SSF53383] (29-81)

Mean predicted aligned error: 3.92 Å

Foldseek 3Di:
DVPDDDDDQFFDQDPVRATDQACDDDPSHVLVVCVVPNAQEDEDEPVDPPRSDHDDPVSVVSNVVSCVVSVHHYHYRDVPPPD

Organism: NCBI:txid582737

Radius of gyration: 12.94 Å; Cα contacts (8 Å, |Δi|>4): 100; chains: 1; bounding box: 29×31×35 Å